Protein AF-A0A110ACM9-F1 (afdb_monomer)

Secondary structure (DSSP, 8-state):
-EEEEE-TT-HHHHHHHHHHHHHHHH-TTS-EEEEETTT-HHHHT-

Mean predicted aligned error: 2.82 Å

Sequence (46 aa):
VVVDFTASWCGPCRFIAPILAEIAKKSPHVVFLKVDVDELKTVATE

Radius of gyration: 11.27 Å; Cα contacts (8 Å, |Δi|>4): 38; chains: 1; bounding box: 26×15×28 Å

Structure (mmCIF, N/CA/C/O backbone):
data_AF-A0A110ACM9-F1
#
_entry.id   AF-A0A110ACM9-F1
#
loop_
_atom_site.group_PDB
_atom_site.id
_atom_site.type_symbol
_atom_site.label_atom_id
_atom_site.label_alt_id
_atom_site.label_comp_id
_atom_site.label_asym_id
_atom_site.label_entity_id
_atom_site.label_seq_id
_atom_site.pdbx_PDB_ins_code
_atom_site.Cartn_x
_atom_site.Cartn_y
_atom_site.Cartn_z
_atom_site.occupancy
_atom_site.B_iso_or_equiv
_atom_site.auth_seq_id
_atom_site.auth_comp_id
_atom_site.auth_asym_id
_atom_site.auth_atom_id
_atom_site.pdbx_PDB_model_num
ATOM 1 N N . VAL A 1 1 ? -4.970 -6.968 -10.057 1.00 93.75 1 VAL A N 1
ATOM 2 C CA . VAL A 1 1 ? -4.928 -5.713 -9.275 1.00 93.75 1 VAL A CA 1
ATOM 3 C C . VAL A 1 1 ? -4.458 -6.076 -7.882 1.00 93.75 1 VAL A C 1
ATOM 5 O O . VAL A 1 1 ? -4.931 -7.080 -7.364 1.00 93.75 1 VAL A O 1
ATOM 8 N N . VAL A 1 2 ? -3.507 -5.335 -7.325 1.00 96.69 2 VAL A N 1
ATOM 9 C CA . VAL A 1 2 ? -3.017 -5.487 -5.949 1.00 96.69 2 VAL A CA 1
ATOM 10 C C . VAL A 1 2 ? -3.327 -4.191 -5.214 1.00 96.69 2 VAL A C 1
ATOM 12 O O . VAL A 1 2 ? -3.054 -3.115 -5.744 1.00 96.69 2 VAL A O 1
ATOM 15 N N . VAL A 1 3 ? -3.906 -4.293 -4.021 1.00 95.75 3 VAL A N 1
ATOM 16 C CA . VAL A 1 3 ? -4.263 -3.137 -3.194 1.00 95.75 3 VAL A CA 1
ATOM 17 C C . VAL A 1 3 ? -3.505 -3.225 -1.874 1.00 95.75 3 VAL A C 1
ATOM 19 O O . VAL A 1 3 ? -3.621 -4.216 -1.158 1.00 95.75 3 VAL A O 1
ATOM 22 N N . ASP A 1 4 ? -2.709 -2.201 -1.586 1.00 95.56 4 ASP A N 1
ATOM 23 C CA . ASP A 1 4 ? -1.991 -2.008 -0.327 1.00 95.56 4 ASP A CA 1
ATOM 24 C C . ASP A 1 4 ? -2.819 -1.102 0.591 1.00 95.56 4 ASP A C 1
ATOM 26 O O . ASP A 1 4 ? -2.871 0.116 0.391 1.00 95.56 4 ASP A O 1
ATOM 30 N N . PHE A 1 5 ? -3.498 -1.703 1.568 1.00 95.50 5 PHE A N 1
ATOM 31 C CA . PHE A 1 5 ? -4.196 -0.970 2.620 1.00 95.50 5 PHE A CA 1
ATOM 32 C C . PHE A 1 5 ? -3.197 -0.591 3.711 1.00 95.50 5 PHE A C 1
ATOM 34 O O . PHE A 1 5 ? -2.667 -1.443 4.424 1.00 95.50 5 PHE A O 1
ATOM 41 N N . THR A 1 6 ? -2.944 0.705 3.842 1.00 96.00 6 THR A N 1
ATOM 42 C CA . THR A 1 6 ? -1.930 1.264 4.734 1.00 96.00 6 THR A CA 1
ATOM 43 C C . THR A 1 6 ? -2.556 2.234 5.730 1.00 96.00 6 THR A C 1
ATOM 45 O O . THR A 1 6 ? -3.675 2.703 5.551 1.00 96.00 6 THR A O 1
ATOM 48 N N . ALA A 1 7 ? -1.781 2.604 6.744 1.00 95.81 7 ALA A N 1
ATOM 49 C CA . ALA A 1 7 ? -2.060 3.767 7.571 1.00 95.81 7 ALA A CA 1
ATOM 50 C C . ALA A 1 7 ? -0.764 4.498 7.925 1.00 95.81 7 ALA A C 1
ATOM 52 O O . ALA A 1 7 ? 0.305 3.879 8.021 1.00 95.81 7 ALA A O 1
ATOM 53 N N . SER A 1 8 ? -0.857 5.799 8.193 1.00 93.50 8 SER A N 1
ATOM 54 C CA . SER A 1 8 ? 0.282 6.616 8.638 1.00 93.50 8 SER A CA 1
ATOM 55 C C . SER A 1 8 ? 0.920 6.100 9.935 1.00 93.50 8 SER A C 1
ATOM 57 O O . SER A 1 8 ? 2.135 6.199 10.106 1.00 93.50 8 SER A O 1
ATOM 59 N N . TRP A 1 9 ? 0.137 5.478 10.819 1.00 94.88 9 TRP A N 1
ATOM 60 C CA . TRP A 1 9 ? 0.580 4.903 12.093 1.00 94.88 9 TRP A CA 1
ATOM 61 C C . TRP A 1 9 ? 1.052 3.443 11.979 1.00 94.88 9 TRP A C 1
ATOM 63 O O . TRP A 1 9 ? 1.691 2.930 12.899 1.00 94.88 9 TRP A O 1
ATOM 73 N N . CYS A 1 10 ? 0.835 2.780 10.841 1.00 96.00 10 CYS A N 1
ATOM 74 C CA . CYS A 1 10 ? 1.216 1.384 10.647 1.00 96.00 10 CYS A CA 1
ATOM 75 C C . CYS A 1 10 ? 2.722 1.240 10.354 1.00 96.00 10 CYS A C 1
ATOM 77 O O . CYS A 1 10 ? 3.193 1.419 9.229 1.00 96.00 10 CYS A O 1
ATOM 79 N N . GLY A 1 11 ? 3.492 0.873 11.382 1.00 95.00 11 GLY A N 1
ATOM 80 C CA . GLY A 1 11 ? 4.927 0.580 11.267 1.00 95.00 11 GLY A CA 1
ATOM 81 C C . GLY A 1 11 ? 5.269 -0.496 10.224 1.00 95.00 11 GLY A C 1
ATOM 82 O O . GLY A 1 11 ? 6.075 -0.216 9.335 1.00 95.00 11 GLY A O 1
ATOM 83 N N . PRO A 1 12 ? 4.646 -1.689 10.269 1.00 96.44 12 PRO A N 1
ATOM 84 C CA . PRO A 1 12 ? 4.881 -2.747 9.282 1.00 96.44 12 PRO A CA 1
ATOM 85 C C . PRO A 1 12 ? 4.563 -2.332 7.836 1.00 96.44 12 PRO A C 1
ATOM 87 O O . PRO A 1 12 ? 5.307 -2.683 6.922 1.00 96.44 12 PRO A O 1
ATOM 90 N N . CYS A 1 13 ? 3.519 -1.523 7.625 1.00 96.25 13 CYS A N 1
ATOM 91 C CA . CYS A 1 13 ? 3.126 -1.036 6.300 1.00 96.25 13 CYS A CA 1
ATOM 92 C C . CYS A 1 13 ? 4.238 -0.184 5.665 1.00 96.25 13 CYS A C 1
ATOM 94 O O . CYS A 1 13 ? 4.580 -0.350 4.495 1.00 96.25 13 CYS A O 1
ATOM 96 N N . ARG A 1 14 ? 4.895 0.674 6.460 1.00 94.69 14 ARG A N 1
ATOM 97 C CA . ARG A 1 14 ? 6.043 1.469 5.987 1.00 94.69 14 ARG A CA 1
ATOM 98 C C . ARG A 1 14 ? 7.237 0.606 5.581 1.00 94.69 14 ARG A C 1
ATOM 100 O O . ARG A 1 14 ? 7.966 0.988 4.671 1.00 94.69 14 ARG A O 1
ATOM 107 N N . PHE A 1 15 ? 7.435 -0.538 6.237 1.00 96.56 15 P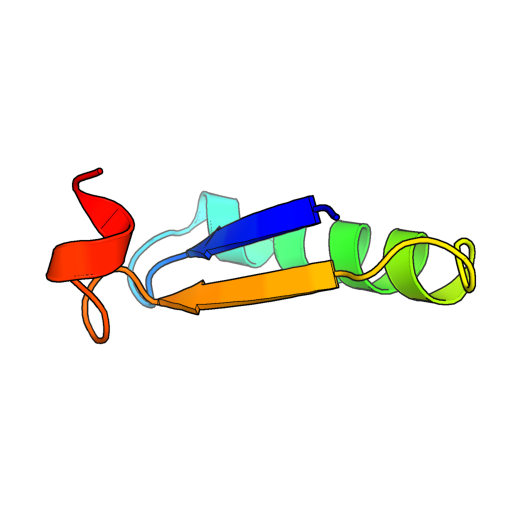HE A N 1
ATOM 108 C CA . PHE A 1 15 ? 8.525 -1.459 5.913 1.00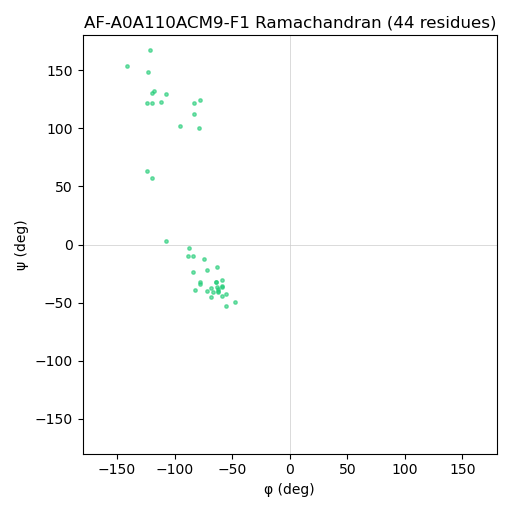 96.56 15 PHE A CA 1
ATOM 109 C C . PHE A 1 15 ? 8.295 -2.187 4.582 1.00 96.56 15 PHE A C 1
ATOM 111 O O . PHE A 1 15 ? 9.231 -2.338 3.799 1.00 96.56 15 PHE A O 1
ATOM 118 N N . ILE A 1 16 ? 7.059 -2.609 4.299 1.00 96.56 16 ILE A N 1
ATOM 119 C CA . ILE A 1 16 ? 6.744 -3.366 3.078 1.00 96.56 16 ILE A CA 1
ATOM 120 C C . ILE A 1 16 ? 6.506 -2.482 1.844 1.00 96.56 16 ILE A C 1
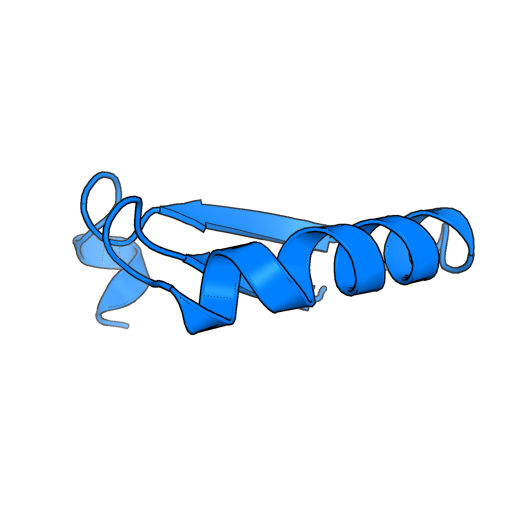ATOM 122 O O . ILE A 1 16 ? 6.741 -2.928 0.721 1.00 96.56 16 ILE A O 1
ATOM 126 N N . ALA A 1 17 ? 6.127 -1.214 2.033 1.00 96.62 17 ALA A N 1
ATOM 127 C CA . ALA A 1 17 ? 5.894 -0.249 0.956 1.00 96.62 17 ALA A CA 1
ATOM 128 C C . ALA A 1 17 ? 6.999 -0.192 -0.130 1.00 96.62 17 ALA A C 1
ATOM 130 O O . ALA A 1 17 ? 6.661 -0.290 -1.313 1.00 96.62 17 ALA A O 1
ATOM 131 N N . PRO A 1 18 ? 8.309 -0.079 0.193 1.00 97.25 18 PRO A N 1
ATOM 132 C CA . PRO A 1 18 ? 9.352 -0.075 -0.837 1.00 97.25 18 PRO A CA 1
ATOM 133 C C . PRO A 1 18 ? 9.437 -1.400 -1.609 1.00 97.25 18 PRO A C 1
ATOM 135 O O . PRO A 1 18 ? 9.726 -1.392 -2.802 1.00 97.25 18 PRO A O 1
ATOM 138 N N . ILE A 1 19 ? 9.140 -2.534 -0.967 1.00 97.38 19 ILE A N 1
ATOM 139 C CA . ILE A 1 19 ? 9.154 -3.853 -1.615 1.00 97.38 19 ILE A CA 1
ATOM 140 C C . ILE A 1 19 ? 8.012 -3.945 -2.634 1.00 97.38 19 ILE A C 1
ATOM 142 O O . ILE A 1 19 ? 8.236 -4.353 -3.774 1.00 97.38 19 ILE A O 1
ATOM 146 N N . LEU A 1 20 ? 6.805 -3.509 -2.258 1.00 97.19 20 LEU A N 1
ATOM 147 C CA . LEU A 1 20 ? 5.657 -3.465 -3.169 1.00 97.19 20 LEU A CA 1
ATOM 148 C C . LEU A 1 20 ? 5.905 -2.528 -4.356 1.00 97.19 20 LEU A C 1
ATOM 150 O O . LEU A 1 20 ? 5.567 -2.880 -5.485 1.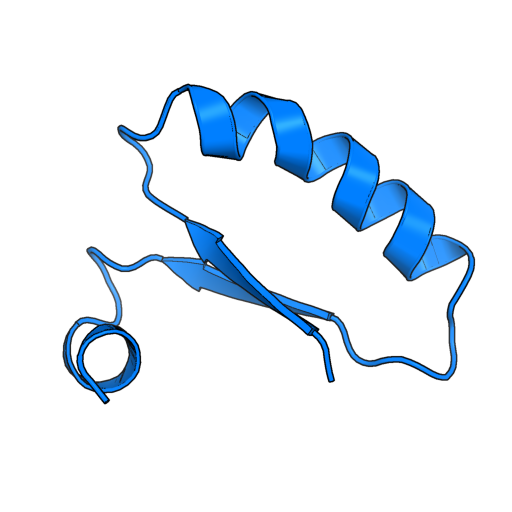00 97.19 20 LEU A O 1
ATOM 154 N N . ALA A 1 21 ? 6.561 -1.386 -4.134 1.00 96.94 21 ALA A N 1
ATOM 155 C CA . ALA A 1 21 ? 6.938 -0.471 -5.210 1.00 96.94 21 ALA A CA 1
ATOM 156 C C . ALA A 1 21 ? 7.917 -1.111 -6.215 1.00 96.94 21 ALA A C 1
ATOM 158 O O . ALA A 1 21 ? 7.765 -0.933 -7.425 1.00 96.94 21 ALA A O 1
ATOM 159 N N . GLU A 1 22 ? 8.895 -1.891 -5.746 1.00 98.06 22 GLU A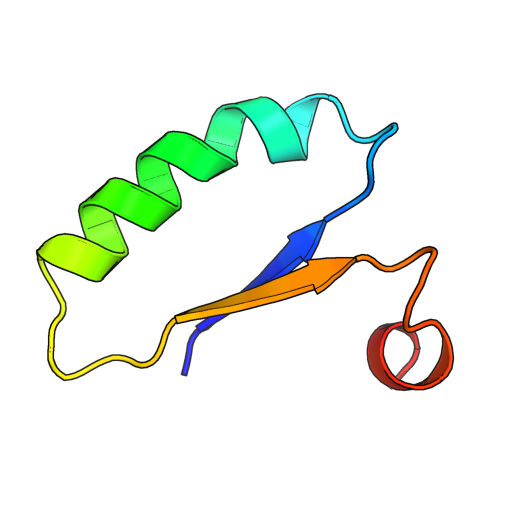 N 1
ATOM 160 C CA . GLU A 1 22 ? 9.824 -2.617 -6.625 1.00 98.06 22 GLU A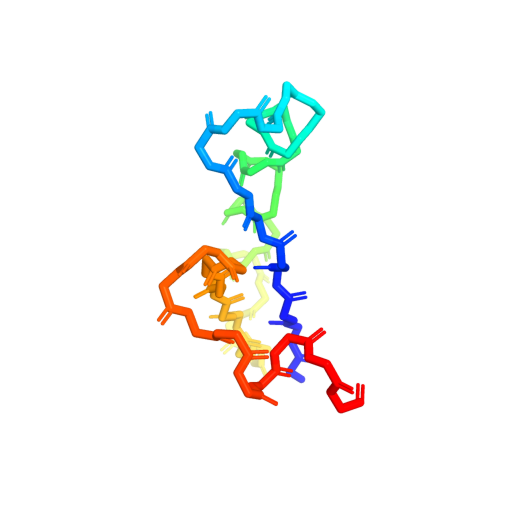 CA 1
ATOM 161 C C . GLU A 1 22 ? 9.138 -3.738 -7.416 1.00 98.06 22 GLU A C 1
ATOM 163 O O . GLU A 1 22 ? 9.436 -3.946 -8.595 1.00 98.06 22 GLU A O 1
ATOM 168 N N . ILE A 1 23 ? 8.187 -4.442 -6.802 1.00 97.62 23 ILE A N 1
ATOM 169 C CA . ILE A 1 23 ? 7.391 -5.466 -7.490 1.00 97.62 23 ILE A CA 1
ATOM 170 C C . ILE A 1 23 ? 6.497 -4.819 -8.554 1.00 97.62 23 ILE A C 1
ATOM 172 O O . ILE A 1 23 ? 6.413 -5.340 -9.670 1.00 97.62 23 ILE A O 1
ATOM 176 N N . ALA A 1 24 ? 5.888 -3.671 -8.246 1.00 97.75 24 ALA A N 1
ATOM 177 C CA . ALA A 1 24 ? 5.054 -2.923 -9.182 1.00 97.75 24 ALA A CA 1
ATOM 178 C C . ALA A 1 24 ? 5.836 -2.515 -10.438 1.00 97.75 24 ALA A C 1
ATOM 180 O O . ALA A 1 24 ? 5.371 -2.745 -11.553 1.00 97.75 24 ALA A O 1
ATOM 181 N N . LYS A 1 25 ? 7.071 -2.017 -10.278 1.00 97.44 25 LYS A N 1
ATOM 182 C CA . LYS A 1 25 ? 7.959 -1.686 -11.410 1.00 97.44 25 LYS A CA 1
ATOM 183 C C . LYS A 1 25 ? 8.253 -2.888 -12.312 1.00 97.44 25 LYS A C 1
ATOM 185 O O . LYS A 1 25 ? 8.378 -2.729 -13.522 1.00 97.44 25 LYS A O 1
ATOM 190 N N . LYS A 1 26 ? 8.375 -4.085 -11.732 1.00 98.19 26 LYS A N 1
ATOM 191 C CA . LYS A 1 26 ? 8.666 -5.333 -12.463 1.00 98.19 26 LYS A CA 1
ATOM 192 C C . LYS A 1 26 ? 7.423 -5.989 -13.065 1.00 98.19 26 LYS A C 1
ATOM 194 O O . LYS A 1 26 ? 7.558 -6.925 -13.848 1.00 98.19 26 LYS A O 1
ATOM 199 N N . SER A 1 27 ? 6.233 -5.505 -12.715 1.00 97.56 27 SER A N 1
ATOM 200 C CA . SER A 1 27 ? 4.954 -6.124 -13.070 1.00 97.56 27 SER A CA 1
ATOM 201 C C . SER A 1 27 ? 4.056 -5.133 -13.822 1.00 97.56 27 SER A C 1
ATOM 203 O O . SER A 1 27 ? 2.977 -4.805 -13.332 1.00 97.56 27 SER A O 1
ATOM 205 N N . PRO A 1 28 ? 4.446 -4.659 -15.023 1.00 94.88 28 PRO A N 1
ATOM 206 C CA . PRO A 1 28 ? 3.728 -3.596 -15.741 1.00 94.88 28 PRO A CA 1
ATOM 207 C C . PRO A 1 28 ? 2.290 -3.970 -16.138 1.00 94.88 28 PRO A C 1
ATOM 209 O O . PRO A 1 28 ? 1.472 -3.098 -16.407 1.00 94.88 28 PRO A O 1
ATOM 212 N N . HIS A 1 29 ? 1.966 -5.265 -16.166 1.00 97.50 29 HIS A N 1
ATOM 213 C CA . HIS A 1 29 ? 0.621 -5.773 -16.451 1.00 97.50 29 HIS A CA 1
ATOM 214 C C . HIS A 1 29 ? -0.272 -5.873 -15.205 1.00 97.50 29 HIS A C 1
ATOM 216 O O . HIS A 1 29 ? -1.436 -6.260 -15.306 1.00 97.50 29 HIS A O 1
ATOM 222 N N . VAL A 1 30 ? 0.257 -5.555 -14.023 1.00 97.81 30 VAL A N 1
ATOM 223 C CA . VAL A 1 30 ? -0.468 -5.609 -12.757 1.00 97.81 30 VAL A CA 1
ATOM 224 C C . VAL A 1 30 ? -0.652 -4.189 -12.242 1.00 97.81 30 VAL A C 1
ATOM 226 O O . VAL A 1 30 ? 0.307 -3.461 -12.018 1.00 97.81 30 VAL A O 1
ATOM 229 N N . VAL A 1 31 ? -1.904 -3.797 -12.020 1.00 97.38 31 VAL A N 1
ATOM 230 C CA . VAL A 1 31 ? -2.226 -2.512 -11.390 1.00 97.38 31 VAL A CA 1
ATOM 231 C C . VAL A 1 31 ? -2.004 -2.623 -9.885 1.00 97.38 31 VAL A C 1
ATOM 233 O O . VAL A 1 31 ? -2.600 -3.497 -9.250 1.00 97.38 31 VAL A O 1
ATOM 236 N N . PHE A 1 32 ? -1.179 -1.733 -9.336 1.00 97.81 32 PHE A N 1
ATOM 237 C CA . PHE A 1 32 ? -0.956 -1.570 -7.901 1.00 97.81 32 PHE A CA 1
ATOM 238 C C . PHE A 1 32 ? -1.617 -0.280 -7.424 1.00 97.81 32 PHE A C 1
ATOM 240 O O . PHE A 1 32 ? -1.400 0.781 -8.009 1.00 97.81 32 PHE A O 1
ATOM 247 N N . LEU A 1 33 ? -2.414 -0.380 -6.365 1.00 95.88 33 LEU A N 1
ATOM 248 C CA . LEU A 1 33 ? -3.094 0.739 -5.722 1.00 95.88 33 LEU A CA 1
ATOM 249 C C . LEU A 1 33 ? -2.706 0.782 -4.251 1.00 95.88 33 LEU A C 1
ATOM 251 O O . LEU A 1 33 ? -2.482 -0.257 -3.633 1.00 95.88 33 LEU A O 1
ATOM 255 N N . LYS A 1 34 ? -2.665 1.986 -3.693 1.00 94.88 34 LYS A N 1
ATOM 256 C CA . LYS A 1 34 ? -2.442 2.217 -2.271 1.00 94.88 34 LYS A CA 1
ATOM 257 C C . LYS A 1 34 ? -3.653 2.948 -1.709 1.00 94.88 34 LYS A C 1
ATOM 259 O O . 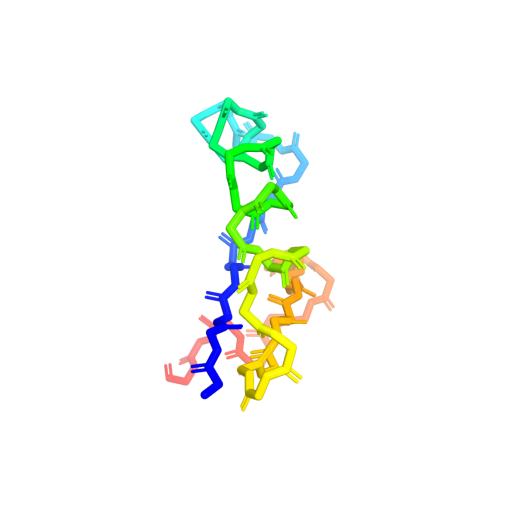LYS A 1 34 ? -4.074 3.946 -2.291 1.00 94.88 34 LYS A O 1
ATOM 264 N N . VAL A 1 35 ? -4.195 2.445 -0.609 1.00 94.94 35 VAL A N 1
ATOM 265 C CA . VAL A 1 35 ? -5.382 2.989 0.057 1.00 94.94 35 VAL A CA 1
ATOM 266 C C . VAL A 1 35 ? -5.019 3.289 1.501 1.00 94.94 35 VAL A C 1
ATOM 268 O O . VAL A 1 35 ? -4.588 2.396 2.228 1.00 94.94 35 VAL A O 1
ATOM 271 N N . ASP A 1 36 ? -5.177 4.544 1.913 1.00 95.06 36 ASP A N 1
ATOM 272 C CA . ASP A 1 36 ? -5.078 4.904 3.324 1.00 95.06 36 ASP A CA 1
ATOM 273 C C . ASP A 1 36 ? -6.422 4.637 4.017 1.00 95.06 36 ASP A C 1
ATOM 275 O O . ASP A 1 36 ? -7.466 5.148 3.603 1.00 95.06 36 ASP A O 1
ATOM 279 N N . VAL A 1 37 ? -6.401 3.789 5.045 1.00 94.44 37 VAL A N 1
ATOM 280 C CA . VAL A 1 37 ? -7.610 3.352 5.762 1.00 94.44 37 VAL A CA 1
ATOM 281 C C . VAL A 1 37 ? -8.215 4.454 6.633 1.00 94.44 37 VAL A C 1
ATOM 283 O O . VAL A 1 37 ? -9.407 4.394 6.942 1.00 94.44 37 VAL A O 1
ATOM 286 N N . ASP A 1 38 ? -7.431 5.464 7.017 1.00 92.94 38 ASP A N 1
ATOM 287 C CA . ASP A 1 38 ? -7.928 6.608 7.779 1.00 92.94 38 ASP A CA 1
ATOM 288 C C . ASP A 1 38 ? -8.676 7.588 6.858 1.00 92.94 38 ASP A C 1
ATOM 290 O O . ASP A 1 38 ? -9.683 8.174 7.274 1.00 92.94 38 ASP A O 1
ATOM 294 N N . GLU A 1 39 ? -8.226 7.722 5.604 1.00 92.75 39 GLU A N 1
ATOM 295 C CA . GLU A 1 39 ? -8.828 8.599 4.589 1.00 92.75 39 GLU A CA 1
ATOM 296 C C . GLU A 1 39 ? -10.042 7.967 3.886 1.00 92.75 39 GLU A C 1
ATOM 298 O O . GLU A 1 39 ? -11.038 8.648 3.640 1.00 92.75 39 GLU A O 1
ATOM 303 N N . LEU A 1 40 ? -9.993 6.664 3.581 1.00 91.19 40 LEU A N 1
ATOM 304 C CA . LEU A 1 40 ? -11.001 5.962 2.770 1.00 91.19 40 LEU A CA 1
ATOM 305 C C . LEU A 1 40 ? -11.679 4.823 3.540 1.00 91.19 40 LEU A C 1
ATOM 307 O O . LEU A 1 40 ? -11.706 3.668 3.112 1.00 91.19 40 LEU A O 1
ATOM 311 N N . LYS A 1 41 ? -12.286 5.172 4.677 1.00 83.75 41 LYS A N 1
ATOM 312 C CA . LYS A 1 41 ? -12.905 4.213 5.608 1.00 83.75 41 LYS A CA 1
ATOM 313 C C . LYS A 1 41 ? -13.948 3.301 4.970 1.00 83.75 41 LYS A C 1
ATOM 315 O O . LYS A 1 41 ? -13.941 2.117 5.257 1.00 83.75 41 LYS A O 1
ATOM 320 N N . THR A 1 42 ? -14.819 3.826 4.106 1.00 86.81 42 THR A N 1
ATOM 321 C CA . THR A 1 42 ? -15.901 3.030 3.498 1.00 86.81 42 THR A CA 1
ATOM 322 C C . THR A 1 42 ? -15.371 1.902 2.618 1.00 86.81 42 THR A C 1
ATOM 324 O O . THR A 1 42 ? -15.934 0.819 2.631 1.00 86.81 42 THR A O 1
ATOM 327 N N . VAL A 1 43 ? -14.272 2.148 1.899 1.00 85.38 43 VAL A N 1
ATOM 328 C CA . VAL A 1 43 ? -13.602 1.158 1.039 1.00 85.38 43 VAL A CA 1
ATOM 329 C C . VAL A 1 43 ? -12.766 0.185 1.873 1.00 85.38 43 VAL A C 1
ATOM 331 O O . VAL A 1 43 ? -12.625 -0.978 1.520 1.00 85.38 43 VAL A O 1
ATOM 334 N N . ALA A 1 44 ? -12.208 0.646 2.995 1.00 83.19 44 ALA A N 1
ATOM 335 C CA . ALA A 1 44 ? -11.403 -0.184 3.889 1.00 83.19 44 ALA A CA 1
ATOM 336 C C . ALA A 1 44 ? -12.229 -1.168 4.743 1.00 83.19 44 ALA A C 1
ATOM 338 O O . ALA A 1 44 ? -11.649 -2.040 5.387 1.00 83.19 44 ALA A O 1
ATOM 339 N N . THR A 1 45 ? -13.555 -1.009 4.789 1.00 80.25 45 THR A N 1
ATOM 340 C CA . THR A 1 45 ? -14.474 -1.841 5.588 1.00 80.25 45 THR A CA 1
ATOM 341 C C . THR A 1 45 ? -15.337 -2.803 4.768 1.00 80.25 45 THR A C 1
ATOM 343 O O . THR A 1 45 ? -16.198 -3.458 5.355 1.00 80.25 45 THR A O 1
ATOM 346 N N . GLU A 1 46 ? -15.159 -2.854 3.446 1.00 63.53 46 GLU A N 1
ATOM 347 C CA . GLU A 1 46 ? -15.831 -3.829 2.566 1.00 63.53 46 GLU A CA 1
ATOM 348 C C . GLU A 1 46 ? -15.240 -5.242 2.661 1.00 63.53 46 GLU A C 1
ATOM 350 O O . GLU A 1 46 ? -14.018 -5.382 2.907 1.00 63.53 46 GLU A O 1
#

Nearest PDB structures (foldseek):
  2vm2-assembly2_B  TM=1.006E+00  e=1.336E-04  Hordeum vulgare subsp. vulgare
  2e0q-assembly1_A  TM=9.946E-01  e=4.345E-03  Sulfurisphaera tokodaii
  3hhv-assembly1_A-2  TM=9.907E-01  e=5.008E-03  Saccharolobus solfataricus
  2yn1-assembly2_B  TM=8.360E-01  e=5.377E-03  synthetic construct
  7vqw-assembly2_B  TM=9.478E-01  e=8.001E-02  synth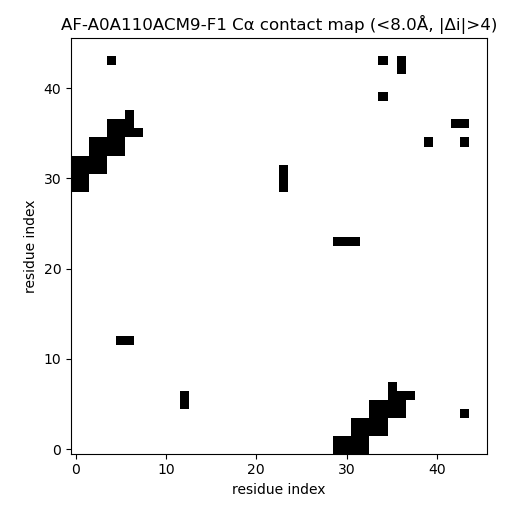etic construct

Foldseek 3Di:
DAEQEDEPPDPVSVVCVVVVVVVCVVCVVDDYYYHYCVVCVVVVVD

Organism: NCBI:txid1788404

InterPro domains:
  IPR013766 Thioredoxin domain [PF00085] (1-45)
  IPR017937 Thioredoxin, conserved site [PS00194] (2-20)
  IPR036249 Thioredoxin-like superfamily [SSF52833] (1-45)

pLDDT: mean 93.94, std 6.12, range [63.53, 98.19]

Solvent-accessible surface area (backbone atoms only — not comparable to full-atom values): 2881 Å² total; per-residue (Å²): 116,47,76,46,80,35,46,98,85,39,67,69,47,65,67,47,48,63,56,53,53,56,50,41,72,76,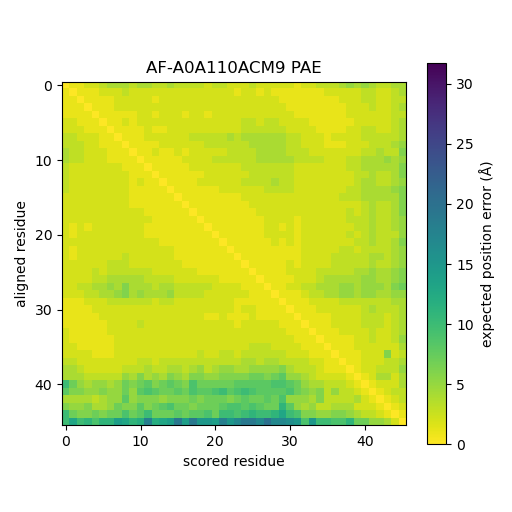32,84,91,46,55,74,45,78,42,46,43,84,81,41,46,76,74,64,70,109